Protein AF-A0A5C5CEE3-F1 (afdb_monomer)

Solvent-accessible surface area (backbone atoms only — not comparable to full-atom values): 4900 Å² total; per-residue (Å²): 119,66,64,64,54,50,54,50,51,51,50,55,52,50,53,50,54,51,51,54,51,51,53,52,44,51,52,50,29,51,53,18,48,50,37,29,51,51,16,52,48,51,51,52,51,76,67,35,71,91,76,40,84,82,56,51,76,65,58,53,47,53,53,46,50,52,22,49,51,38,30,64,61,18,45,59,52,27,53,53,32,51,52,52,50,52,50,48,70,72,74,105

Structure (mmCIF, N/CA/C/O backbone):
data_AF-A0A5C5CEE3-F1
#
_entry.id   AF-A0A5C5CEE3-F1
#
loop_
_atom_site.group_PDB
_atom_site.id
_atom_site.type_symbol
_atom_site.label_atom_id
_atom_site.label_alt_id
_atom_site.label_comp_id
_atom_site.label_asym_id
_atom_site.label_entity_id
_atom_site.label_seq_id
_atom_site.pdbx_PDB_ins_code
_atom_site.Cartn_x
_atom_site.Cartn_y
_atom_site.Cartn_z
_atom_site.occupancy
_atom_site.B_iso_or_equiv
_atom_site.auth_seq_id
_atom_site.auth_comp_id
_atom_site.auth_asym_id
_atom_site.auth_atom_id
_atom_site.pdbx_PDB_model_num
ATOM 1 N N . MET A 1 1 ? 31.608 4.195 -37.282 1.00 53.00 1 MET A N 1
ATOM 2 C CA . MET A 1 1 ? 32.119 3.732 -35.972 1.00 53.00 1 MET A CA 1
ATOM 3 C C . MET A 1 1 ? 31.682 4.632 -34.813 1.00 53.00 1 MET A C 1
ATOM 5 O O . MET A 1 1 ? 31.574 4.117 -33.715 1.00 53.00 1 MET A O 1
ATOM 9 N N . GLU A 1 2 ? 31.340 5.912 -35.025 1.00 55.47 2 GLU A N 1
ATOM 10 C CA . GLU A 1 2 ? 30.738 6.761 -33.971 1.00 55.47 2 GLU A CA 1
ATOM 11 C C . GLU A 1 2 ? 29.295 6.377 -33.593 1.00 55.47 2 GLU A C 1
ATOM 13 O O . GLU A 1 2 ? 28.943 6.452 -32.421 1.00 55.47 2 GLU A O 1
ATOM 18 N N . SER A 1 3 ? 28.479 5.891 -34.539 1.00 55.44 3 SER A N 1
ATOM 19 C CA . SER A 1 3 ? 27.088 5.485 -34.263 1.00 55.44 3 SER A CA 1
ATOM 20 C C . SER A 1 3 ? 26.981 4.329 -33.263 1.00 55.44 3 SER A C 1
ATOM 22 O O . SER A 1 3 ? 26.169 4.389 -32.353 1.00 55.44 3 SER A O 1
ATOM 24 N N . GLN A 1 4 ? 27.869 3.331 -33.351 1.00 55.44 4 GLN A N 1
ATOM 25 C CA . GLN A 1 4 ? 27.900 2.202 -32.409 1.00 55.44 4 GLN A CA 1
ATOM 26 C C . GLN A 1 4 ? 28.258 2.615 -30.974 1.00 55.44 4 GLN A C 1
ATOM 28 O O . GLN A 1 4 ? 27.804 1.974 -30.032 1.00 55.44 4 GLN A O 1
ATOM 33 N N . ASN A 1 5 ? 29.053 3.676 -30.798 1.00 63.50 5 ASN A N 1
ATOM 34 C CA . ASN A 1 5 ? 29.350 4.222 -29.471 1.00 63.50 5 ASN A CA 1
ATOM 35 C C . ASN A 1 5 ? 28.186 5.054 -28.927 1.00 63.50 5 ASN A C 1
ATOM 37 O O . ASN A 1 5 ? 27.934 5.035 -27.729 1.00 63.50 5 ASN A O 1
ATOM 41 N N . PHE A 1 6 ? 27.460 5.770 -29.785 1.00 60.09 6 PHE A N 1
ATOM 42 C CA . PHE A 1 6 ? 26.292 6.526 -29.344 1.00 60.09 6 PHE A CA 1
ATOM 43 C C . PHE A 1 6 ? 25.139 5.592 -28.948 1.00 60.09 6 PHE A C 1
ATOM 45 O O . PHE A 1 6 ? 24.578 5.743 -27.866 1.00 60.09 6 PHE A O 1
ATOM 52 N N . ASP A 1 7 ? 24.861 4.567 -29.758 1.00 61.88 7 ASP A N 1
ATOM 53 C CA . ASP A 1 7 ? 23.816 3.576 -29.480 1.00 61.88 7 ASP A CA 1
ATOM 54 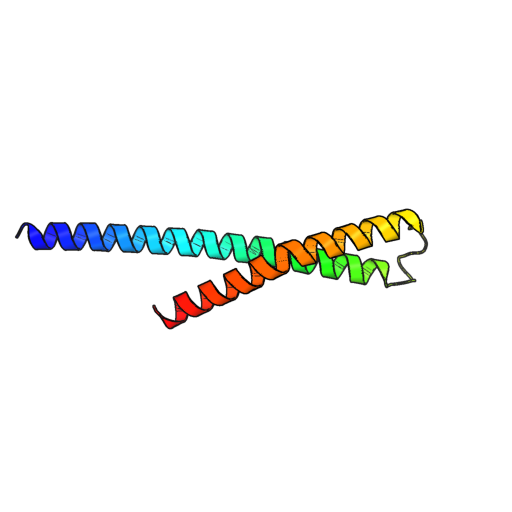C C . ASP A 1 7 ? 24.111 2.769 -28.202 1.00 61.88 7 ASP A C 1
ATOM 56 O O . ASP A 1 7 ? 23.201 2.501 -27.417 1.00 61.88 7 ASP A O 1
ATOM 60 N N . SER A 1 8 ? 25.380 2.437 -27.927 1.00 63.97 8 SER A N 1
ATOM 61 C CA . SER A 1 8 ? 25.767 1.721 -26.701 1.00 63.97 8 SER A CA 1
ATOM 62 C C . SER A 1 8 ? 25.689 2.596 -25.441 1.00 63.97 8 SER A C 1
ATOM 64 O O . SER A 1 8 ? 25.253 2.128 -24.384 1.00 63.97 8 SER A O 1
ATOM 66 N N . ILE A 1 9 ? 26.035 3.884 -25.539 1.00 66.25 9 ILE A N 1
ATOM 67 C CA . ILE A 1 9 ? 25.910 4.843 -24.430 1.00 66.25 9 ILE A CA 1
ATOM 68 C C . ILE A 1 9 ? 24.431 5.123 -24.131 1.00 66.25 9 ILE A C 1
ATOM 70 O O . ILE A 1 9 ? 24.032 5.109 -22.968 1.00 66.25 9 ILE A O 1
ATOM 74 N N . VAL A 1 10 ? 23.600 5.305 -25.161 1.00 66.81 10 VAL A N 1
ATOM 75 C CA . VAL A 1 10 ? 22.154 5.523 -24.998 1.00 66.81 10 VAL A CA 1
ATOM 76 C C . VAL A 1 10 ? 21.469 4.273 -24.440 1.00 66.81 10 VAL A C 1
ATOM 78 O O . VAL A 1 10 ? 20.683 4.394 -23.500 1.00 66.81 10 VAL A O 1
ATOM 81 N N . SER A 1 11 ? 21.809 3.076 -24.931 1.00 65.38 11 SER A N 1
ATOM 82 C CA . SER A 1 11 ? 21.308 1.809 -24.375 1.00 65.38 11 SER A CA 1
ATOM 83 C C . SER A 1 11 ? 21.648 1.684 -22.887 1.00 65.38 11 SER A C 1
ATOM 85 O O . SER A 1 11 ? 20.749 1.510 -22.070 1.00 65.38 11 SER A O 1
ATOM 87 N N . SER A 1 12 ? 22.919 1.878 -22.510 1.00 71.00 12 SER A N 1
ATOM 88 C CA . SER A 1 12 ? 23.346 1.733 -21.109 1.00 71.00 12 SER A CA 1
ATOM 89 C C . SER A 1 12 ? 22.731 2.779 -20.165 1.00 71.00 12 SER A C 1
ATOM 91 O O . SER A 1 12 ? 22.410 2.459 -19.018 1.00 71.00 12 SER A O 1
ATOM 93 N N . GLY A 1 13 ? 22.505 4.009 -20.642 1.00 70.50 13 GLY A N 1
ATOM 94 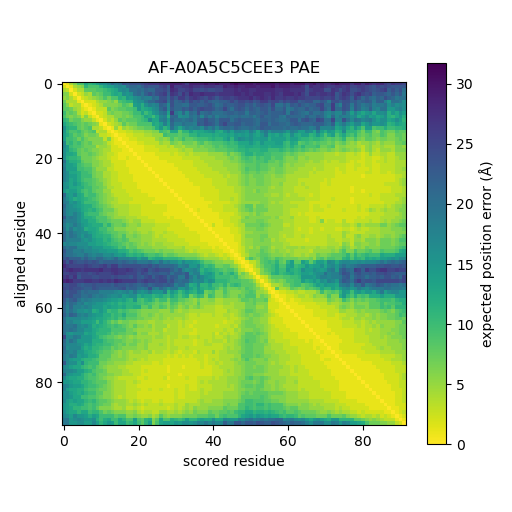C CA . GLY A 1 13 ? 21.796 5.042 -19.884 1.00 70.50 13 GLY A CA 1
ATOM 95 C C . GLY A 1 13 ? 20.309 4.729 -19.697 1.00 70.50 13 GLY A C 1
ATOM 96 O O . GLY A 1 13 ? 19.762 4.942 -18.613 1.00 70.50 13 GLY A O 1
ATOM 97 N N . THR A 1 14 ? 19.660 4.173 -20.722 1.00 76.62 14 THR A N 1
ATOM 98 C CA . THR A 1 14 ? 18.236 3.805 -20.669 1.00 76.62 14 THR A CA 1
ATOM 99 C C . THR A 1 14 ? 18.004 2.648 -19.693 1.00 76.62 14 THR A C 1
ATOM 101 O O . THR A 1 14 ? 17.098 2.725 -18.860 1.00 76.62 14 THR A O 1
ATOM 104 N N . ASP A 1 15 ? 18.881 1.640 -19.702 1.00 77.50 15 ASP A N 1
ATOM 105 C CA . ASP A 1 15 ? 18.827 0.494 -18.784 1.00 77.50 15 ASP A CA 1
ATOM 106 C C . ASP A 1 15 ? 19.036 0.911 -17.317 1.00 77.50 15 ASP A C 1
ATOM 108 O O . ASP A 1 15 ? 18.377 0.399 -16.407 1.00 77.50 15 ASP A O 1
ATOM 112 N N . GLN A 1 16 ? 19.919 1.884 -17.060 1.00 80.69 16 GLN A N 1
ATOM 113 C CA . GLN A 1 16 ? 20.101 2.438 -15.714 1.00 80.69 16 GLN A CA 1
ATOM 114 C C . GLN A 1 16 ? 18.860 3.184 -15.217 1.00 80.69 16 GLN A C 1
ATOM 116 O O . GLN A 1 16 ? 18.435 2.962 -14.082 1.00 80.69 16 GLN A O 1
ATOM 121 N N . ILE A 1 17 ? 18.255 4.041 -16.045 1.00 82.94 17 ILE A N 1
ATOM 122 C CA . ILE A 1 17 ? 17.044 4.790 -15.671 1.00 82.94 17 ILE A CA 1
ATOM 123 C C . ILE A 1 17 ? 15.885 3.831 -15.382 1.00 82.94 17 ILE A C 1
ATOM 125 O O . ILE A 1 17 ? 15.151 4.011 -14.403 1.00 82.94 17 ILE A O 1
ATOM 129 N N . LEU A 1 18 ? 15.748 2.789 -16.200 1.00 82.75 18 LEU A N 1
ATOM 130 C CA . LEU A 1 18 ? 14.735 1.753 -16.047 1.00 82.75 18 LEU A CA 1
ATOM 131 C C . LEU A 1 18 ? 14.919 0.994 -14.720 1.00 82.75 18 LEU A C 1
ATOM 133 O O . LEU A 1 18 ? 13.982 0.921 -13.923 1.00 82.75 18 LEU A O 1
ATOM 137 N N . ASN A 1 19 ? 16.143 0.555 -14.411 1.00 84.69 19 ASN A N 1
ATOM 138 C CA . ASN A 1 19 ? 16.462 -0.109 -13.143 1.00 84.69 19 ASN A CA 1
ATOM 139 C C . ASN A 1 19 ? 16.189 0.779 -11.918 1.00 84.69 19 ASN A C 1
ATOM 141 O O . ASN A 1 19 ? 15.577 0.327 -10.948 1.00 84.69 19 ASN A O 1
ATOM 145 N N . VAL A 1 20 ? 16.5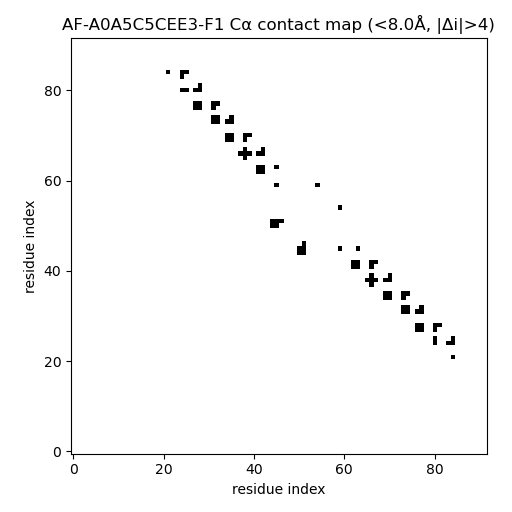96 2.051 -11.953 1.00 88.25 20 VAL A N 1
ATOM 146 C CA . VAL A 1 20 ? 16.341 2.998 -10.852 1.00 88.25 20 VAL A CA 1
ATOM 147 C C . VAL A 1 20 ? 14.837 3.211 -10.655 1.00 88.25 20 VAL A C 1
ATOM 149 O O . VAL A 1 20 ? 14.357 3.211 -9.520 1.00 88.25 20 VAL A O 1
ATOM 152 N N . THR A 1 21 ? 14.079 3.328 -11.746 1.00 88.00 21 THR A N 1
ATOM 153 C CA . THR A 1 21 ? 12.619 3.497 -11.701 1.00 88.00 21 THR A CA 1
ATOM 154 C C . THR A 1 21 ? 11.938 2.289 -11.060 1.00 88.00 21 THR A C 1
ATOM 156 O O . THR A 1 21 ? 11.084 2.457 -10.188 1.00 88.00 21 THR A O 1
ATOM 159 N N . VAL A 1 22 ? 12.350 1.072 -11.422 1.00 88.81 22 VAL A N 1
ATOM 160 C CA . VAL A 1 22 ? 11.824 -0.170 -10.836 1.00 88.81 22 VAL A CA 1
ATOM 161 C C . VAL A 1 22 ? 12.135 -0.248 -9.344 1.00 88.81 22 VAL A C 1
ATOM 163 O O . VAL A 1 22 ? 11.247 -0.572 -8.559 1.00 88.81 22 VAL A O 1
ATOM 166 N N . ILE A 1 23 ? 13.353 0.112 -8.924 1.00 91.00 23 ILE A N 1
ATOM 167 C CA . ILE A 1 23 ? 13.728 0.147 -7.501 1.00 91.00 23 ILE A CA 1
ATOM 168 C C . ILE A 1 23 ? 12.825 1.112 -6.724 1.00 91.00 23 ILE A C 1
ATOM 170 O O . ILE A 1 23 ? 12.272 0.732 -5.690 1.00 91.00 23 ILE A O 1
ATOM 174 N N . ILE A 1 24 ? 12.627 2.335 -7.227 1.00 92.31 24 ILE A N 1
ATOM 175 C CA . ILE A 1 24 ? 11.725 3.319 -6.604 1.00 92.31 24 ILE A CA 1
ATOM 176 C C . ILE A 1 24 ? 10.310 2.742 -6.489 1.00 92.31 24 ILE A C 1
ATOM 178 O O . ILE A 1 24 ? 9.658 2.871 -5.450 1.00 92.31 24 ILE A O 1
ATOM 182 N N . LEU A 1 25 ? 9.844 2.068 -7.536 1.00 93.00 25 LEU A N 1
ATOM 183 C CA . LEU A 1 25 ? 8.505 1.506 -7.587 1.00 93.00 25 LEU A CA 1
ATOM 184 C C . LEU A 1 25 ? 8.321 0.331 -6.610 1.00 93.00 25 LEU A C 1
ATOM 186 O O . LEU A 1 25 ? 7.283 0.249 -5.952 1.00 93.00 25 LEU A O 1
ATOM 190 N N . ILE A 1 26 ? 9.342 -0.514 -6.430 1.00 92.81 26 ILE A N 1
ATOM 191 C CA . ILE A 1 26 ? 9.378 -1.558 -5.393 1.00 92.81 26 ILE A CA 1
ATOM 192 C C . ILE A 1 26 ? 9.348 -0.932 -3.993 1.00 92.81 26 ILE A C 1
ATOM 194 O O . ILE A 1 26 ? 8.612 -1.399 -3.124 1.00 92.81 26 ILE A O 1
ATOM 198 N N . VAL A 1 27 ? 10.099 0.146 -3.753 1.00 94.44 27 VAL A N 1
ATOM 199 C CA . VAL A 1 27 ? 10.082 0.841 -2.454 1.00 94.44 27 VAL A CA 1
ATOM 200 C C . VAL A 1 27 ? 8.690 1.412 -2.158 1.00 94.44 27 VAL A C 1
ATOM 202 O O . VAL A 1 27 ? 8.169 1.217 -1.058 1.00 94.44 27 VAL A O 1
ATOM 205 N N . LEU A 1 28 ? 8.046 2.051 -3.141 1.00 93.75 28 LEU A N 1
ATOM 206 C CA . LEU A 1 28 ? 6.670 2.548 -3.012 1.00 93.75 28 LEU A CA 1
ATOM 207 C C . LEU A 1 28 ? 5.667 1.415 -2.756 1.00 93.75 28 LEU A C 1
ATOM 209 O O . LEU A 1 28 ? 4.780 1.558 -1.908 1.00 93.75 28 LEU A O 1
ATOM 213 N N . PHE A 1 29 ? 5.834 0.274 -3.428 1.00 94.69 29 PHE A N 1
ATOM 214 C CA . PHE A 1 29 ? 5.052 -0.932 -3.171 1.00 94.69 29 PHE A CA 1
ATOM 215 C C . PHE A 1 29 ? 5.201 -1.401 -1.715 1.00 94.69 29 PHE 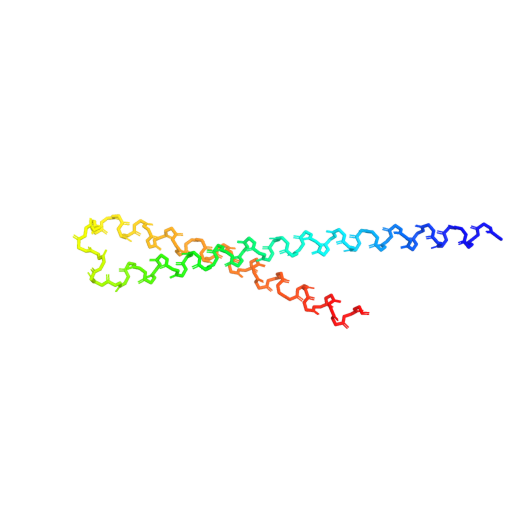A C 1
ATOM 217 O O . PHE A 1 29 ? 4.202 -1.618 -1.037 1.00 94.69 29 PHE A O 1
ATOM 224 N N . LEU A 1 30 ? 6.427 -1.501 -1.195 1.00 94.94 30 LEU A N 1
ATOM 225 C CA . LEU A 1 30 ? 6.668 -1.966 0.175 1.00 94.94 30 LEU A CA 1
ATOM 226 C C . LEU A 1 30 ? 6.095 -1.007 1.228 1.00 94.94 30 LEU A C 1
ATOM 228 O O . LEU A 1 30 ? 5.455 -1.455 2.182 1.00 94.94 30 LEU A O 1
ATOM 232 N N . ILE A 1 31 ? 6.274 0.306 1.047 1.00 93.81 31 ILE A N 1
ATOM 233 C CA . ILE A 1 31 ? 5.730 1.325 1.961 1.00 93.81 31 ILE A CA 1
ATOM 234 C C . ILE A 1 31 ? 4.198 1.286 1.958 1.00 93.81 31 ILE A C 1
ATOM 236 O O . ILE A 1 31 ? 3.573 1.310 3.022 1.00 93.81 31 ILE A O 1
ATOM 240 N N . SER A 1 32 ? 3.586 1.207 0.776 1.00 94.25 32 SER A N 1
ATOM 241 C CA . SER A 1 32 ? 2.128 1.153 0.653 1.00 94.25 32 SER A CA 1
ATOM 242 C C . SER A 1 32 ? 1.551 -0.152 1.202 1.00 94.25 32 SER A C 1
ATOM 244 O O . SER A 1 32 ? 0.572 -0.111 1.949 1.00 94.25 32 SER A O 1
ATOM 246 N N . LEU A 1 33 ? 2.197 -1.292 0.946 1.00 94.12 33 LEU A N 1
ATOM 247 C CA . LEU A 1 33 ? 1.819 -2.584 1.516 1.00 94.12 33 LEU A CA 1
ATOM 248 C C . LEU A 1 33 ? 1.862 -2.541 3.045 1.00 94.12 33 LEU A C 1
ATOM 250 O O . LEU A 1 33 ? 0.898 -2.933 3.705 1.00 94.12 33 LEU A O 1
ATOM 254 N N . TRP A 1 34 ? 2.944 -2.006 3.612 1.00 94.19 34 TRP A N 1
ATOM 255 C CA . TRP A 1 34 ? 3.081 -1.831 5.054 1.00 94.19 34 TRP A CA 1
ATOM 256 C C . TRP A 1 34 ? 1.982 -0.932 5.638 1.0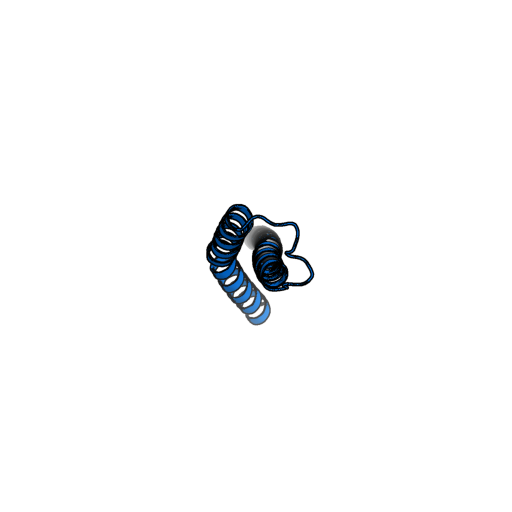0 94.19 34 TRP A C 1
ATOM 258 O O . TRP A 1 34 ? 1.362 -1.281 6.647 1.00 94.19 34 TRP A O 1
ATOM 268 N N . GLY A 1 35 ? 1.689 0.198 4.987 1.00 89.50 35 GLY A N 1
ATOM 269 C CA . GLY A 1 35 ? 0.626 1.120 5.394 1.00 89.50 35 GLY A CA 1
ATOM 270 C C . GLY A 1 35 ? -0.762 0.469 5.402 1.00 89.50 35 GLY A C 1
ATOM 271 O O . GLY A 1 35 ? -1.510 0.620 6.374 1.00 89.50 35 GLY A O 1
ATOM 272 N N . VAL A 1 36 ? -1.085 -0.311 4.365 1.00 92.06 36 VAL A N 1
ATOM 273 C CA . VAL A 1 36 ? -2.342 -1.072 4.273 1.00 92.06 36 VAL A CA 1
ATOM 274 C C . VAL A 1 36 ? -2.419 -2.141 5.366 1.00 92.06 36 VAL A C 1
ATOM 276 O O . VAL A 1 36 ? -3.420 -2.204 6.085 1.00 92.06 36 VAL A O 1
ATOM 279 N N . LEU A 1 37 ? -1.363 -2.941 5.547 1.00 92.44 37 LEU A N 1
ATOM 280 C CA . LEU A 1 37 ? -1.314 -3.998 6.564 1.00 92.44 37 LEU A CA 1
ATOM 281 C C . LEU A 1 37 ? -1.481 -3.439 7.979 1.00 92.44 37 LEU A C 1
ATOM 283 O O . LEU A 1 37 ? -2.269 -3.976 8.761 1.00 92.44 37 LEU A O 1
ATOM 287 N N . ARG A 1 38 ? -0.803 -2.332 8.301 1.00 87.94 38 ARG A N 1
ATOM 288 C CA . ARG A 1 38 ? -0.939 -1.661 9.599 1.00 87.94 38 ARG A CA 1
ATOM 289 C C . ARG A 1 38 ? -2.369 -1.169 9.829 1.00 87.94 38 ARG A C 1
ATOM 291 O O . ARG A 1 38 ? -2.912 -1.384 10.912 1.00 87.94 38 ARG A O 1
ATOM 298 N N . GLY A 1 39 ? -2.995 -0.560 8.819 1.00 86.12 39 GLY A N 1
ATOM 299 C CA . GLY A 1 39 ? -4.394 -0.131 8.893 1.00 86.12 39 GLY A CA 1
ATOM 300 C C . GLY A 1 39 ? -5.344 -1.301 9.174 1.00 86.12 39 GLY A C 1
ATOM 301 O O . GLY A 1 39 ? -6.188 -1.222 10.069 1.00 86.12 39 GLY A O 1
ATOM 302 N N . VAL A 1 40 ? -5.162 -2.427 8.480 1.00 87.94 40 VAL A N 1
ATOM 303 C CA . VAL A 1 40 ? -5.951 -3.649 8.711 1.00 87.94 40 VAL A CA 1
ATOM 304 C C . VAL A 1 40 ? -5.714 -4.212 10.115 1.00 87.94 40 VAL A C 1
ATOM 306 O O . VAL A 1 40 ? -6.675 -4.590 10.788 1.00 87.94 40 VAL A O 1
ATOM 309 N N . PHE A 1 41 ? -4.464 -4.241 10.584 1.00 87.44 41 PHE A N 1
ATOM 310 C CA . PHE A 1 41 ? -4.119 -4.766 11.904 1.00 87.44 41 PHE A CA 1
ATOM 311 C C . PHE A 1 41 ? -4.753 -3.947 13.032 1.00 87.44 41 PHE A C 1
ATOM 313 O O . PHE A 1 41 ? -5.398 -4.521 13.906 1.00 87.44 41 PHE A O 1
ATOM 320 N N . ILE A 1 42 ? -4.663 -2.613 12.969 1.00 85.44 42 ILE A N 1
ATOM 321 C CA . ILE A 1 42 ? -5.293 -1.714 13.949 1.00 85.44 42 ILE A CA 1
ATOM 322 C C . ILE A 1 42 ? -6.815 -1.918 13.964 1.00 85.44 42 ILE A C 1
ATOM 324 O O . ILE A 1 42 ? -7.416 -2.062 15.027 1.00 85.44 42 ILE A O 1
ATOM 328 N N . LEU A 1 43 ? -7.453 -2.006 12.791 1.00 83.94 43 LEU A N 1
ATOM 329 C CA . LEU A 1 43 ? -8.896 -2.259 12.704 1.00 83.94 43 LEU A CA 1
ATOM 330 C C . LEU A 1 43 ? -9.293 -3.627 13.269 1.00 83.94 43 LEU A C 1
ATOM 332 O O . LEU A 1 43 ? -10.385 -3.758 13.825 1.00 83.94 43 LEU A O 1
ATOM 336 N N . LYS A 1 44 ? -8.441 -4.645 13.110 1.00 84.88 44 LYS A N 1
ATOM 337 C CA . LYS A 1 44 ? -8.664 -5.981 13.669 1.00 84.88 44 LYS A CA 1
ATOM 338 C C . LYS A 1 44 ? -8.494 -5.979 15.189 1.00 84.88 44 LYS A C 1
ATOM 340 O O . LYS A 1 44 ? -9.326 -6.570 15.868 1.00 84.88 44 LYS A O 1
ATOM 345 N N . TYR A 1 45 ? -7.486 -5.273 15.698 1.00 82.38 45 TYR A N 1
ATOM 346 C CA . TYR A 1 45 ? -7.214 -5.118 17.127 1.00 82.38 45 TYR A CA 1
ATOM 347 C C . TYR A 1 45 ? -8.387 -4.449 17.857 1.00 82.38 45 TYR A C 1
ATOM 349 O O . TYR A 1 45 ? -8.944 -5.024 18.783 1.00 82.38 45 TYR A O 1
ATOM 357 N N . ILE A 1 46 ? -8.881 -3.315 17.344 1.00 79.56 46 ILE A N 1
ATOM 358 C CA . ILE A 1 46 ? -10.029 -2.589 17.929 1.00 79.56 46 ILE A CA 1
ATOM 359 C C . ILE A 1 46 ? -11.331 -3.410 17.871 1.00 79.56 46 ILE A C 1
ATOM 361 O O . ILE A 1 46 ? -12.287 -3.116 18.581 1.00 79.56 46 ILE A O 1
ATOM 365 N N . LYS A 1 47 ? -11.431 -4.429 17.012 1.00 75.94 47 LYS A N 1
ATOM 366 C CA . LYS A 1 47 ? -12.612 -5.307 16.959 1.00 75.94 47 LYS A CA 1
ATOM 367 C C . LYS A 1 47 ? -12.559 -6.458 17.963 1.00 75.94 47 LYS A C 1
ATOM 369 O O . LYS A 1 47 ? -13.575 -7.131 18.107 1.00 75.94 47 LYS A O 1
ATOM 374 N N . GLN A 1 48 ? -11.424 -6.712 18.614 1.00 78.62 48 GLN A N 1
ATOM 375 C CA . GLN A 1 48 ? -11.283 -7.798 19.581 1.00 78.62 48 GLN A CA 1
ATOM 376 C C . GLN A 1 48 ? -11.688 -7.305 20.978 1.00 78.62 48 GLN A C 1
ATOM 378 O O . GLN A 1 48 ? -10.948 -6.534 21.584 1.00 78.62 48 GLN A O 1
ATOM 383 N N . PRO A 1 49 ? -12.845 -7.742 21.514 1.00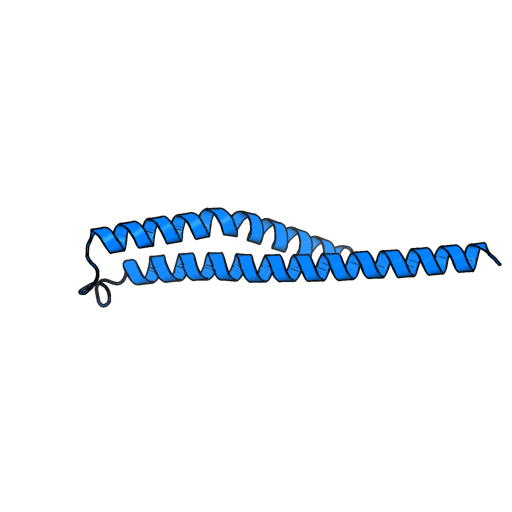 59.97 49 PRO A N 1
ATOM 384 C CA . PRO A 1 49 ? -13.340 -7.254 22.799 1.00 59.97 49 PRO A CA 1
ATOM 385 C C . PRO A 1 49 ? -12.401 -7.608 23.959 1.00 59.97 49 PRO A C 1
ATOM 387 O O . PRO A 1 49 ? -12.272 -6.827 24.889 1.00 59.97 49 PRO A O 1
ATOM 390 N N . SER A 1 50 ? -11.693 -8.739 23.863 1.00 62.22 50 SER A N 1
ATOM 391 C CA . SER A 1 50 ? -10.758 -9.238 24.881 1.00 62.22 50 SER A CA 1
ATOM 392 C C . SER A 1 50 ? -9.482 -8.404 25.056 1.00 62.22 50 SER A C 1
ATOM 394 O O . SER A 1 50 ? -8.751 -8.630 26.009 1.00 62.22 50 SER A O 1
ATOM 396 N N . LEU A 1 51 ? -9.176 -7.497 24.122 1.00 59.25 51 LEU A N 1
ATOM 397 C CA . LEU A 1 51 ? -7.989 -6.622 24.134 1.00 59.25 51 LEU A CA 1
ATOM 398 C C . LEU A 1 51 ? -8.362 -5.135 24.267 1.00 59.25 51 LEU A C 1
ATOM 400 O O . LEU A 1 51 ? -7.494 -4.268 24.251 1.00 59.25 51 LEU A O 1
ATOM 404 N N . ASN A 1 52 ? -9.662 -4.849 24.372 1.00 57.25 52 ASN A N 1
ATOM 405 C CA . ASN A 1 52 ? -10.245 -3.509 24.338 1.00 57.25 52 ASN A CA 1
ATOM 406 C C . ASN A 1 52 ? -10.711 -3.019 25.715 1.00 57.25 52 ASN A C 1
ATOM 408 O O . ASN A 1 52 ? -11.289 -1.938 25.791 1.00 57.25 52 ASN A O 1
ATOM 412 N N . GLU A 1 53 ? -10.503 -3.793 26.786 1.00 59.19 53 GLU A N 1
ATOM 413 C CA . GLU A 1 53 ? -10.938 -3.404 28.137 1.00 59.19 53 GLU A CA 1
ATOM 414 C C . GLU A 1 53 ? -10.211 -2.150 28.659 1.00 59.19 53 GLU A C 1
ATOM 416 O O . GLU A 1 53 ? -10.744 -1.456 29.519 1.00 59.19 53 GLU A O 1
ATOM 421 N N . GLU A 1 54 ? -9.055 -1.800 28.083 1.00 61.72 54 GLU A N 1
ATOM 422 C CA . GLU A 1 54 ? -8.261 -0.622 28.465 1.00 61.72 54 GLU A CA 1
ATOM 423 C C . GLU A 1 54 ? -8.463 0.607 27.560 1.00 61.72 54 GLU A C 1
ATOM 425 O O . GLU A 1 54 ? -8.030 1.700 27.916 1.00 61.72 54 GLU A O 1
ATOM 430 N N . ILE A 1 55 ? -9.116 0.471 26.398 1.00 63.62 55 ILE A N 1
ATOM 431 C CA . ILE A 1 55 ? -9.218 1.568 25.422 1.00 63.62 55 ILE A CA 1
ATOM 432 C C . ILE A 1 55 ? -10.525 2.329 25.629 1.00 63.62 55 ILE A C 1
ATOM 434 O O . ILE A 1 55 ? -11.624 1.782 25.488 1.00 63.62 55 ILE A O 1
ATOM 438 N N . THR A 1 56 ? -10.422 3.629 25.905 1.00 71.00 56 THR A N 1
ATOM 439 C CA . THR A 1 56 ? -11.607 4.486 25.994 1.00 71.00 56 THR A CA 1
ATOM 440 C C . THR A 1 56 ? -12.334 4.551 24.644 1.00 71.00 56 THR A C 1
ATOM 442 O O . THR A 1 56 ? -11.734 4.485 23.568 1.00 71.00 56 THR A O 1
ATOM 445 N N . LYS A 1 57 ? -13.666 4.699 24.662 1.00 71.00 57 LYS A N 1
ATOM 446 C CA . LYS A 1 57 ? -14.480 4.750 23.427 1.00 71.00 57 LYS A CA 1
ATOM 447 C C . LYS A 1 57 ? -14.008 5.832 22.441 1.00 71.00 57 LYS A C 1
ATOM 449 O O . LYS A 1 57 ? -14.149 5.651 21.232 1.00 71.00 57 LYS A O 1
ATOM 454 N N . GLU A 1 58 ? -13.455 6.931 22.950 1.00 74.94 58 GLU A N 1
ATOM 455 C CA . GLU A 1 58 ? -12.899 8.031 22.156 1.00 74.94 58 GLU A CA 1
ATOM 456 C C . GLU A 1 58 ? -11.593 7.645 21.449 1.00 74.94 58 GLU A C 1
ATOM 458 O O . GLU A 1 58 ? -11.467 7.835 20.237 1.00 74.94 58 GLU A O 1
ATOM 463 N N . GLU A 1 59 ? -10.651 7.020 22.156 1.00 78.38 59 GLU A N 1
ATOM 464 C CA . GLU A 1 59 ? -9.380 6.562 21.579 1.00 78.38 59 GLU A CA 1
ATOM 465 C C . GLU A 1 59 ? -9.594 5.480 20.517 1.00 78.38 59 GLU A C 1
ATOM 467 O O . GLU A 1 59 ? -8.997 5.533 19.437 1.00 78.38 59 GLU A O 1
ATOM 472 N N . ALA A 1 60 ? -10.518 4.546 20.761 1.00 76.75 60 ALA A N 1
ATOM 473 C CA . ALA A 1 60 ? -10.900 3.533 19.779 1.00 76.75 60 ALA A CA 1
ATOM 474 C C . ALA A 1 60 ? -11.475 4.165 18.498 1.00 76.75 60 ALA A C 1
ATOM 476 O O . ALA A 1 60 ? -11.214 3.688 17.387 1.00 76.75 60 ALA A O 1
ATOM 477 N N . HIS A 1 61 ? -12.243 5.253 18.627 1.00 80.38 61 HIS A N 1
ATOM 478 C CA . HIS A 1 61 ? -12.765 5.988 17.479 1.00 80.38 61 HIS A CA 1
ATOM 479 C C . HIS A 1 61 ? -11.641 6.676 16.690 1.00 80.38 61 HIS A C 1
ATOM 481 O O . HIS A 1 61 ? -11.583 6.524 15.467 1.00 80.38 61 HIS A O 1
ATOM 487 N N . LEU A 1 62 ? -10.718 7.368 17.365 1.00 86.19 62 LEU A N 1
ATOM 488 C CA . LEU A 1 62 ? -9.580 8.038 16.723 1.00 86.19 62 LEU A CA 1
ATOM 489 C C . LEU A 1 62 ? -8.666 7.047 15.989 1.00 86.19 62 LEU A C 1
ATOM 491 O O . LEU A 1 62 ? -8.347 7.262 14.816 1.00 86.19 62 LEU A O 1
ATOM 495 N N . LEU A 1 63 ? -8.319 5.922 16.622 1.00 84.75 63 LEU A N 1
ATOM 496 C CA . LEU A 1 63 ? -7.509 4.867 16.002 1.00 84.75 63 LEU A CA 1
ATOM 497 C C . LEU A 1 63 ? -8.214 4.242 14.792 1.00 84.75 63 LEU A C 1
ATOM 499 O O . LEU A 1 63 ? -7.586 3.975 13.765 1.00 84.75 63 LEU A O 1
ATOM 503 N N . LYS A 1 64 ? -9.536 4.051 14.868 1.00 85.75 64 LYS A N 1
ATOM 504 C CA . LYS A 1 64 ? -10.338 3.541 13.748 1.00 85.75 64 LYS A CA 1
ATOM 505 C C . LYS A 1 64 ? -10.359 4.515 12.572 1.00 85.75 64 LYS A C 1
ATOM 507 O O . LYS A 1 64 ? -10.258 4.072 11.427 1.00 85.75 64 LYS A O 1
ATOM 512 N N . VAL A 1 65 ? -10.500 5.816 12.832 1.00 87.75 65 VAL A N 1
ATOM 513 C CA . VAL A 1 65 ? -10.433 6.854 11.792 1.00 87.75 65 VAL A CA 1
ATOM 514 C C . VAL A 1 65 ? -9.041 6.872 11.168 1.00 87.75 65 VAL A C 1
ATOM 516 O O . VAL A 1 65 ? -8.930 6.770 9.949 1.00 87.75 65 VAL A O 1
ATOM 519 N N . GLN A 1 66 ? -7.985 6.891 11.983 1.00 87.56 66 GLN A N 1
ATOM 520 C CA . GLN A 1 66 ? -6.602 6.876 11.507 1.00 87.56 66 GLN A CA 1
ATOM 521 C C . GLN A 1 66 ? -6.314 5.657 10.618 1.00 87.56 66 GLN A C 1
ATOM 523 O O . GLN A 1 66 ? -5.766 5.800 9.524 1.00 87.56 66 GLN A O 1
ATOM 528 N N . ALA A 1 67 ? -6.722 4.465 11.054 1.00 88.19 67 ALA A N 1
ATOM 529 C CA . ALA A 1 67 ? -6.509 3.233 10.308 1.00 88.19 67 ALA A CA 1
ATOM 530 C C . ALA A 1 67 ? -7.268 3.218 8.971 1.00 88.19 67 ALA A C 1
ATOM 532 O O . ALA A 1 67 ? -6.724 2.772 7.959 1.00 88.19 67 ALA A O 1
ATOM 533 N N . LYS A 1 68 ? -8.495 3.756 8.938 1.00 87.62 68 LYS A N 1
ATOM 534 C CA . LYS A 1 68 ? -9.249 3.943 7.690 1.00 87.62 68 LYS A CA 1
ATOM 535 C C . LYS A 1 68 ? -8.562 4.927 6.746 1.00 87.62 68 LYS A C 1
ATOM 537 O O . LYS A 1 68 ? -8.488 4.647 5.553 1.00 87.62 68 LYS A O 1
ATOM 542 N N . THR A 1 69 ? -8.045 6.039 7.262 1.00 88.56 69 THR A N 1
ATOM 543 C CA . THR A 1 69 ? -7.327 7.036 6.457 1.00 88.56 69 THR A CA 1
ATOM 544 C C . THR A 1 69 ? -6.058 6.445 5.849 1.00 88.56 69 THR A C 1
ATOM 546 O O . THR A 1 69 ? -5.844 6.582 4.648 1.00 88.56 69 THR A O 1
ATOM 549 N N . MET A 1 70 ? -5.255 5.716 6.635 1.00 86.38 70 MET A N 1
ATOM 550 C CA . MET A 1 70 ? -4.080 5.002 6.115 1.00 86.38 70 MET A CA 1
ATOM 551 C C . MET A 1 70 ? -4.477 4.019 5.012 1.00 86.38 70 MET A C 1
ATOM 553 O O . MET A 1 70 ? -3.884 4.026 3.937 1.00 86.38 70 MET A O 1
ATOM 557 N N . PHE A 1 71 ? -5.519 3.220 5.242 1.00 87.38 71 PHE A N 1
ATOM 558 C CA . PHE A 1 71 ? -6.007 2.278 4.240 1.00 87.38 71 PHE A CA 1
ATOM 559 C C . PHE A 1 71 ? -6.432 2.986 2.945 1.00 87.38 71 PHE A C 1
ATOM 561 O O . PHE A 1 71 ? -6.055 2.546 1.862 1.00 87.38 71 PHE A O 1
ATOM 568 N N . PHE A 1 72 ? -7.164 4.098 3.039 1.00 89.19 72 PHE A N 1
ATOM 569 C CA . PHE A 1 72 ? -7.648 4.841 1.872 1.00 89.19 72 PHE A CA 1
ATOM 570 C C . PHE A 1 72 ? -6.521 5.506 1.069 1.00 89.19 72 PHE A C 1
ATOM 572 O O . PHE A 1 72 ? -6.598 5.553 -0.153 1.00 89.19 72 PHE A O 1
ATOM 579 N N . ILE A 1 73 ? -5.464 5.984 1.733 1.00 89.81 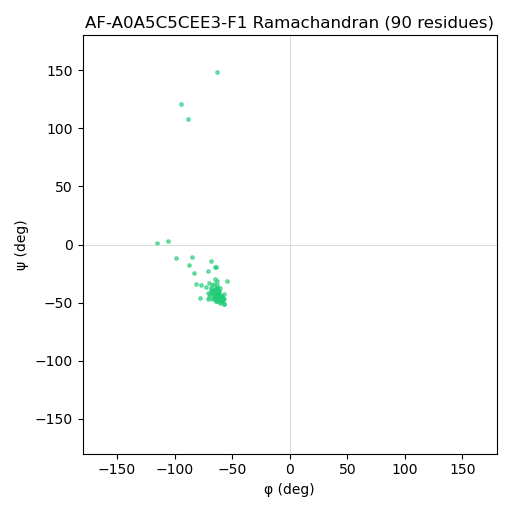73 ILE A N 1
ATOM 580 C CA . ILE A 1 73 ? -4.319 6.625 1.068 1.00 89.81 73 ILE A CA 1
ATOM 581 C C . ILE A 1 73 ? -3.392 5.583 0.436 1.00 89.81 73 ILE A C 1
ATOM 583 O O . ILE A 1 73 ? -2.974 5.738 -0.709 1.00 89.81 73 ILE A O 1
ATOM 587 N N . PHE A 1 74 ? -3.059 4.518 1.168 1.00 91.56 74 PHE A N 1
ATOM 588 C CA . PHE A 1 74 ? -2.058 3.555 0.713 1.00 91.56 74 PHE A CA 1
ATOM 589 C C . PHE A 1 74 ? -2.621 2.491 -0.236 1.00 91.56 74 PHE A C 1
ATOM 591 O O . PHE A 1 74 ? -1.861 1.976 -1.051 1.00 91.56 74 PHE A O 1
ATOM 598 N N . SER A 1 75 ? -3.924 2.185 -0.203 1.00 91.69 75 SER A N 1
ATOM 599 C CA . SER A 1 75 ? -4.500 1.165 -1.100 1.00 91.69 75 SER A CA 1
ATOM 600 C C . SER A 1 75 ? -4.411 1.532 -2.589 1.00 91.69 75 SER A C 1
ATOM 602 O O . SER A 1 75 ? -3.981 0.679 -3.362 1.00 91.69 75 SER A O 1
ATOM 604 N N . PRO A 1 76 ? -4.743 2.762 -3.031 1.00 93.88 76 PRO A N 1
ATOM 605 C CA . PRO A 1 76 ? -4.581 3.151 -4.433 1.00 93.88 76 PRO A CA 1
ATOM 606 C C . PRO A 1 76 ? -3.123 3.087 -4.890 1.00 93.88 76 PRO A C 1
ATOM 608 O O . PRO A 1 76 ? -2.841 2.580 -5.972 1.00 93.88 76 PRO A O 1
ATOM 611 N N . VAL A 1 77 ? -2.193 3.548 -4.045 1.00 93.50 77 VAL A N 1
ATOM 612 C CA . VAL A 1 77 ? -0.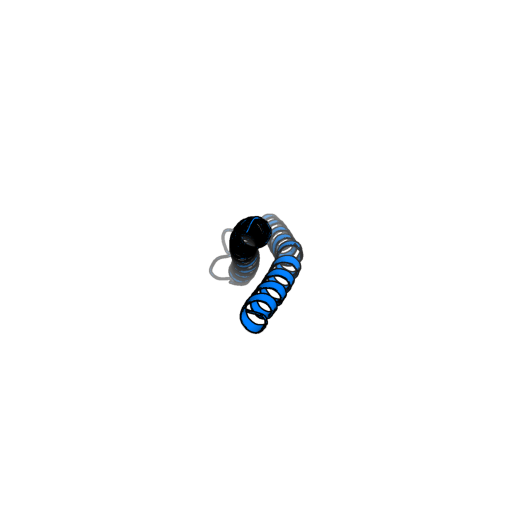751 3.489 -4.328 1.00 93.50 77 VAL A CA 1
ATOM 613 C C . VAL A 1 77 ? -0.306 2.038 -4.488 1.00 93.50 77 VAL A C 1
ATOM 615 O O . VAL A 1 77 ? 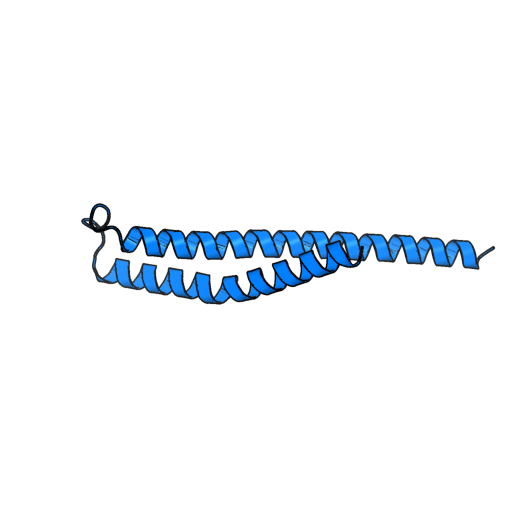0.344 1.712 -5.474 1.00 93.50 77 VAL A O 1
ATOM 618 N N . LEU A 1 78 ? -0.733 1.155 -3.581 1.00 94.25 78 LEU A N 1
ATOM 619 C CA . LEU A 1 78 ? -0.424 -0.271 -3.635 1.00 94.25 78 LEU A CA 1
ATOM 620 C C . LEU A 1 78 ? -0.928 -0.917 -4.932 1.00 94.25 78 LEU A C 1
ATOM 622 O O . LEU A 1 78 ? -0.173 -1.627 -5.592 1.00 94.25 78 LEU A O 1
ATOM 626 N N . VAL A 1 79 ? -2.179 -0.648 -5.323 1.00 94.75 79 VAL A N 1
ATOM 627 C CA . VAL A 1 79 ? -2.769 -1.186 -6.562 1.00 94.75 79 VAL A CA 1
ATOM 628 C C . VAL A 1 79 ? -2.001 -0.699 -7.791 1.00 94.75 79 VAL A C 1
ATOM 630 O O . VAL A 1 79 ? -1.642 -1.509 -8.644 1.00 94.75 79 VAL A O 1
ATOM 633 N N . MET A 1 80 ? -1.695 0.599 -7.865 1.00 94.75 80 MET A N 1
ATOM 634 C CA . MET A 1 80 ? -0.932 1.168 -8.979 1.00 94.75 80 MET A CA 1
ATOM 635 C C . MET A 1 80 ? 0.483 0.589 -9.057 1.00 94.75 80 MET A C 1
ATOM 637 O O . MET A 1 80 ? 0.940 0.244 -10.146 1.00 94.75 80 MET A O 1
ATOM 641 N N . SER A 1 81 ? 1.158 0.420 -7.916 1.00 93.56 81 SER A N 1
ATOM 642 C CA . SER A 1 81 ? 2.477 -0.210 -7.867 1.00 93.56 81 SER A CA 1
ATOM 643 C C . SER A 1 81 ? 2.432 -1.672 -8.316 1.00 93.56 81 SER A C 1
ATOM 645 O O . SER A 1 81 ? 3.292 -2.088 -9.084 1.00 93.56 81 SER A O 1
ATOM 647 N N . VAL A 1 82 ? 1.422 -2.449 -7.911 1.00 93.75 82 VAL A N 1
ATOM 648 C CA . VAL A 1 82 ? 1.260 -3.841 -8.371 1.00 93.75 82 VAL A CA 1
ATOM 649 C C . VAL A 1 82 ? 1.062 -3.900 -9.885 1.00 93.75 82 VAL A C 1
ATOM 651 O O . VAL A 1 82 ? 1.743 -4.677 -10.549 1.00 93.75 82 VAL A O 1
ATOM 654 N N . ILE A 1 83 ? 0.181 -3.063 -10.442 1.00 94.56 83 ILE A N 1
ATOM 655 C CA . ILE A 1 83 ? -0.069 -3.018 -11.891 1.00 94.56 83 ILE A CA 1
ATOM 656 C C . ILE A 1 83 ? 1.215 -2.664 -12.647 1.00 94.56 83 ILE A C 1
ATOM 658 O O . ILE A 1 83 ? 1.550 -3.329 -13.625 1.00 94.56 83 ILE A O 1
ATOM 662 N N . ALA A 1 84 ? 1.955 -1.656 -12.181 1.00 91.19 84 ALA A N 1
ATOM 663 C CA . ALA A 1 84 ? 3.191 -1.229 -12.822 1.00 91.19 84 ALA A CA 1
ATOM 664 C C . ALA A 1 84 ? 4.307 -2.288 -12.740 1.00 91.19 84 ALA A C 1
ATOM 666 O O . ALA A 1 84 ? 5.003 -2.497 -13.732 1.00 91.19 84 ALA A O 1
ATOM 667 N N . LEU A 1 85 ? 4.448 -3.000 -11.611 1.00 91.31 85 LEU A N 1
ATOM 668 C CA . LEU A 1 85 ? 5.393 -4.121 -11.496 1.00 91.31 85 LEU A CA 1
ATOM 669 C C . LEU A 1 85 ? 5.012 -5.276 -12.423 1.00 91.31 85 LEU A C 1
ATOM 671 O O . LEU A 1 85 ? 5.874 -5.797 -13.121 1.00 91.31 85 LEU A O 1
ATOM 675 N N . ILE A 1 86 ? 3.735 -5.669 -12.452 1.00 91.75 86 ILE A N 1
ATOM 676 C CA . ILE A 1 86 ? 3.258 -6.744 -13.334 1.00 91.75 86 ILE A CA 1
ATOM 677 C C . ILE A 1 86 ? 3.524 -6.380 -14.794 1.00 91.75 86 ILE A C 1
ATOM 679 O O . ILE A 1 86 ? 4.059 -7.198 -15.536 1.00 91.75 86 ILE A O 1
ATOM 683 N N . TRP A 1 87 ? 3.190 -5.151 -15.196 1.00 90.31 87 TRP A N 1
ATOM 684 C CA . TRP A 1 87 ? 3.454 -4.675 -16.550 1.00 90.31 87 TRP A CA 1
ATOM 685 C C . TRP A 1 87 ? 4.942 -4.742 -16.892 1.00 90.31 87 TRP A C 1
ATOM 687 O O . TRP A 1 87 ? 5.300 -5.253 -17.947 1.00 90.31 87 TRP A O 1
ATOM 697 N N . TYR A 1 88 ? 5.802 -4.277 -15.982 1.00 86.75 88 TYR A N 1
ATOM 698 C CA . TYR A 1 88 ? 7.249 -4.330 -16.153 1.00 86.75 88 TYR A CA 1
ATOM 699 C C . TYR A 1 88 ? 7.756 -5.760 -16.380 1.00 86.75 88 TYR A C 1
ATOM 701 O O . TYR A 1 88 ? 8.440 -6.002 -17.366 1.00 86.75 88 TYR A O 1
ATOM 709 N N . PHE A 1 89 ? 7.373 -6.714 -15.525 1.00 84.19 89 PHE A N 1
ATOM 710 C CA . PHE A 1 89 ? 7.831 -8.105 -15.632 1.00 84.19 89 PHE A CA 1
ATOM 711 C C . PHE A 1 89 ? 7.239 -8.877 -16.818 1.00 84.19 89 PHE A C 1
ATOM 713 O O . PHE A 1 89 ? 7.814 -9.880 -17.223 1.00 84.19 89 PHE A O 1
ATOM 720 N N . ILE A 1 90 ? 6.084 -8.463 -17.349 1.00 87.19 90 ILE A N 1
ATOM 721 C CA . ILE A 1 90 ? 5.504 -9.064 -18.562 1.00 87.19 90 ILE A CA 1
ATOM 722 C C . ILE A 1 90 ? 6.148 -8.480 -19.827 1.00 87.19 90 ILE A C 1
ATOM 724 O O . ILE A 1 90 ? 6.258 -9.178 -20.832 1.00 87.19 90 ILE A O 1
ATOM 728 N N . ALA A 1 91 ? 6.514 -7.197 -19.799 1.00 73.56 91 ALA A N 1
ATOM 729 C CA . ALA A 1 91 ? 7.076 -6.491 -20.946 1.00 73.56 91 ALA A CA 1
ATOM 730 C C . ALA A 1 91 ? 8.607 -6.617 -21.071 1.00 73.56 91 ALA A C 1
ATOM 732 O O . ALA A 1 91 ? 9.124 -6.312 -22.146 1.00 73.56 91 ALA A O 1
ATOM 733 N N . SER A 1 92 ? 9.314 -7.020 -20.005 1.00 62.12 92 SER A N 1
ATOM 734 C CA . SER A 1 92 ? 10.756 -7.329 -20.011 1.00 62.12 92 SER A CA 1
ATOM 735 C C . SER A 1 92 ? 11.028 -8.766 -20.440 1.00 62.12 92 SER A C 1
ATOM 737 O O . SER A 1 92 ? 11.945 -8.973 -21.261 1.00 62.12 92 SER A O 1
#

Nearest PDB structures (foldseek):
  7a0g-assembly1_FFF  TM=4.466E-01  e=3.735E+00  Serratia marcescens
  6grj-assembly1_F  TM=4.599E-01  e=8.574E+00  Aeromonas hydrophila

Sequence (92 aa):
MESQNFDSIVSSGTDQILNVTVIILIVLFLISLWGVLRGVFILKYIKQPSLNEEITKEEAHLLKVQAKTMFFIFSPVLVMSVIALIWYFIAS

Foldseek 3Di:
DVVVVVVVVVVVVVVVVVVVVLVVLVVLLVVLVVLQVVLVVLVVQLPDPVNCPPPDPVNSVVSNVSSVVSNVVSVVSNVVSVVVNVCVVVVD

Radius of gyration: 21.62 Å; Cα contacts (8 Å, |Δi|>4): 50; chains: 1; bounding box: 47×17×64 Å

Mean predicted aligned error: 8.76 Å

pLDDT: mean 81.48, std 12.32, range [53.0, 94.94]

Secondary structure (DSSP, 8-state):
-HHHHHHHHHHHHHHHHHHHHHHHHHHHHHHHHHHHHHHHHHHHHHT-GGG-TTS-HHHHHHHHHHHHHHHHHHHHHHHHHHHHHHHHHHH-